Protein AF-A0A2E6G5Z8-F1 (afdb_monomer)

Structure (mmCIF, N/CA/C/O backbone):
data_AF-A0A2E6G5Z8-F1
#
_entry.id   AF-A0A2E6G5Z8-F1
#
loop_
_atom_site.group_PDB
_atom_site.id
_atom_site.type_symbol
_atom_site.label_atom_id
_atom_site.label_alt_id
_atom_site.label_comp_id
_atom_site.label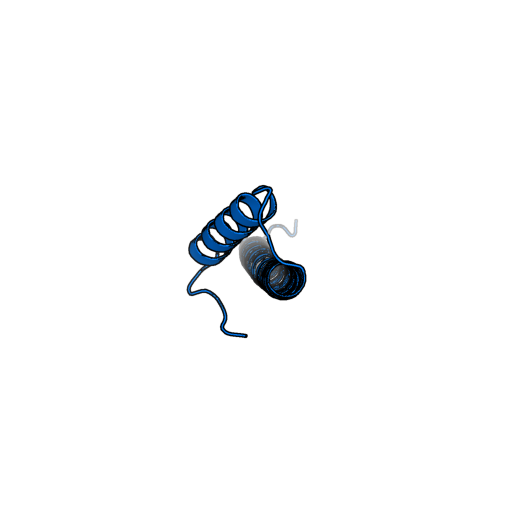_asym_id
_atom_site.label_entity_id
_atom_site.label_seq_id
_atom_site.pdbx_PDB_ins_code
_atom_site.Cartn_x
_atom_site.Cartn_y
_atom_site.Cartn_z
_atom_site.occupancy
_atom_site.B_iso_or_equiv
_atom_site.auth_seq_id
_atom_site.auth_comp_id
_atom_site.auth_asym_id
_atom_site.auth_atom_id
_atom_site.pdbx_PDB_model_num
ATOM 1 N N . MET A 1 1 ? 4.282 -12.473 -2.180 1.00 75.06 1 MET A N 1
ATOM 2 C CA . MET A 1 1 ? 5.008 -11.195 -1.983 1.00 75.06 1 MET A CA 1
ATOM 3 C C . MET A 1 1 ? 5.111 -10.941 -0.494 1.00 75.06 1 MET A C 1
ATOM 5 O O . MET A 1 1 ? 4.303 -11.496 0.233 1.00 75.06 1 MET A O 1
ATOM 9 N N . LYS A 1 2 ? 6.139 -10.218 -0.040 1.00 87.06 2 LYS A N 1
ATOM 10 C CA . LYS A 1 2 ? 6.351 -9.967 1.391 1.00 87.06 2 LYS A CA 1
ATOM 11 C C . LYS A 1 2 ? 5.597 -8.714 1.827 1.00 87.06 2 LYS A C 1
ATOM 13 O O . LYS A 1 2 ? 5.746 -7.678 1.171 1.00 87.06 2 LYS A O 1
ATOM 18 N N . ASP A 1 3 ? 4.884 -8.818 2.940 1.00 90.81 3 ASP A N 1
ATOM 19 C CA . ASP A 1 3 ? 4.147 -7.699 3.512 1.00 90.81 3 ASP A CA 1
ATOM 20 C C . ASP A 1 3 ? 5.088 -6.653 4.139 1.00 90.81 3 ASP A C 1
ATOM 22 O O . ASP A 1 3 ? 6.145 -7.005 4.685 1.00 90.81 3 ASP A O 1
ATOM 26 N N . PRO A 1 4 ? 4.729 -5.361 4.065 1.00 90.31 4 PRO A N 1
ATOM 27 C CA . PRO A 1 4 ? 5.420 -4.288 4.771 1.00 90.31 4 PRO A CA 1
ATOM 28 C C . PRO A 1 4 ? 5.341 -4.448 6.295 1.00 90.31 4 PRO A C 1
ATOM 30 O O . PRO A 1 4 ? 4.434 -5.083 6.832 1.00 90.31 4 PRO A O 1
ATOM 33 N N . LYS A 1 5 ? 6.295 -3.836 7.007 1.00 88.69 5 LYS A N 1
ATOM 34 C CA . LYS A 1 5 ? 6.342 -3.862 8.479 1.00 88.69 5 LYS A CA 1
ATOM 35 C C . LYS A 1 5 ? 5.134 -3.158 9.109 1.00 88.69 5 LYS A C 1
ATOM 37 O O . LYS A 1 5 ? 4.627 -3.607 10.132 1.00 88.69 5 LYS A O 1
ATOM 42 N N . ASP A 1 6 ? 4.716 -2.048 8.515 1.00 93.81 6 ASP A N 1
ATOM 43 C CA . ASP A 1 6 ? 3.623 -1.203 8.979 1.00 93.81 6 ASP A CA 1
ATOM 44 C C . ASP A 1 6 ? 3.025 -0.409 7.803 1.00 93.81 6 ASP A C 1
ATOM 46 O O . ASP A 1 6 ? 3.525 -0.452 6.674 1.00 93.81 6 ASP A O 1
ATOM 50 N N . TYR A 1 7 ? 1.929 0.306 8.072 1.00 93.19 7 TYR A N 1
ATOM 51 C CA . TYR A 1 7 ? 1.242 1.134 7.080 1.00 93.19 7 TYR A CA 1
ATOM 52 C C . TYR A 1 7 ? 2.162 2.207 6.481 1.00 93.19 7 TYR A C 1
ATOM 54 O O . TYR A 1 7 ? 2.145 2.431 5.274 1.00 93.19 7 TYR A O 1
ATOM 62 N N . THR A 1 8 ? 2.996 2.849 7.303 1.00 94.62 8 THR A N 1
ATOM 63 C CA . THR A 1 8 ? 3.911 3.904 6.853 1.00 94.62 8 THR A CA 1
ATOM 64 C C . THR A 1 8 ? 4.923 3.356 5.855 1.00 94.62 8 THR A C 1
ATOM 66 O O . THR A 1 8 ? 5.108 3.937 4.790 1.00 94.62 8 THR A O 1
ATOM 69 N N . ALA A 1 9 ? 5.524 2.202 6.146 1.00 95.31 9 ALA A N 1
ATOM 70 C CA . ALA A 1 9 ? 6.436 1.522 5.237 1.00 95.31 9 ALA A CA 1
ATOM 71 C C . ALA A 1 9 ? 5.746 1.140 3.919 1.00 95.31 9 ALA A C 1
ATOM 73 O O . ALA A 1 9 ? 6.316 1.349 2.850 1.00 95.31 9 ALA A O 1
ATOM 74 N N . ALA A 1 10 ? 4.512 0.629 3.986 1.00 95.56 10 ALA A N 1
ATOM 75 C CA . ALA A 1 10 ? 3.722 0.305 2.799 1.00 95.56 10 ALA A CA 1
ATOM 76 C C . ALA A 1 10 ? 3.461 1.543 1.927 1.00 95.56 10 ALA A C 1
ATOM 78 O O . ALA A 1 10 ? 3.583 1.495 0.703 1.00 95.56 10 ALA A O 1
ATOM 79 N N . PHE A 1 11 ? 3.119 2.660 2.569 1.00 94.38 11 PHE A N 1
ATOM 80 C CA . PHE A 1 11 ? 2.790 3.911 1.903 1.00 94.38 11 PHE A CA 1
ATOM 81 C C . PHE A 1 11 ? 4.015 4.579 1.271 1.00 94.38 11 PHE A C 1
ATOM 83 O O . PHE A 1 11 ? 3.940 5.038 0.131 1.00 94.38 11 PHE A O 1
ATOM 90 N N . GLU A 1 12 ? 5.154 4.593 1.963 1.00 96.69 12 GLU A N 1
ATOM 91 C CA . GLU A 1 12 ? 6.415 5.098 1.408 1.00 96.69 12 GLU A CA 1
ATOM 92 C C . GLU A 1 12 ? 6.897 4.250 0.225 1.00 96.69 12 GLU A C 1
ATOM 94 O O . GLU A 1 12 ? 7.304 4.792 -0.804 1.00 96.69 12 GLU A O 1
ATOM 99 N N . GLU A 1 13 ? 6.771 2.923 0.310 1.00 95.69 13 GLU A N 1
ATOM 100 C CA . GLU A 1 13 ? 7.083 2.048 -0.820 1.00 95.69 13 GLU A CA 1
ATOM 101 C C . GLU A 1 13 ? 6.164 2.327 -2.022 1.00 95.69 13 GLU A C 1
ATOM 103 O O . GLU A 1 13 ? 6.634 2.420 -3.158 1.00 95.69 13 GLU A O 1
ATOM 108 N N . LEU A 1 14 ? 4.864 2.531 -1.782 1.00 95.50 14 LEU A N 1
ATOM 109 C CA . LEU A 1 14 ? 3.899 2.861 -2.831 1.00 95.50 14 LEU A CA 1
ATOM 110 C C . LEU A 1 14 ? 4.237 4.190 -3.524 1.00 95.50 14 LEU A C 1
ATOM 112 O O . LEU A 1 14 ? 4.186 4.259 -4.753 1.00 95.50 14 LEU A O 1
ATOM 116 N N . LYS A 1 15 ? 4.636 5.223 -2.769 1.00 95.06 15 LYS A N 1
ATOM 117 C CA . LYS A 1 15 ? 5.119 6.495 -3.339 1.00 95.06 15 LYS A CA 1
ATOM 118 C C . LYS A 1 15 ? 6.357 6.297 -4.206 1.00 95.06 15 LYS A C 1
ATOM 120 O O . LYS A 1 15 ? 6.427 6.856 -5.297 1.00 95.06 15 LYS A O 1
ATOM 125 N N . GLY A 1 16 ? 7.313 5.491 -3.743 1.00 94.69 16 GLY A N 1
ATOM 126 C CA . GLY A 1 16 ? 8.520 5.170 -4.504 1.00 94.69 16 GLY A CA 1
ATOM 127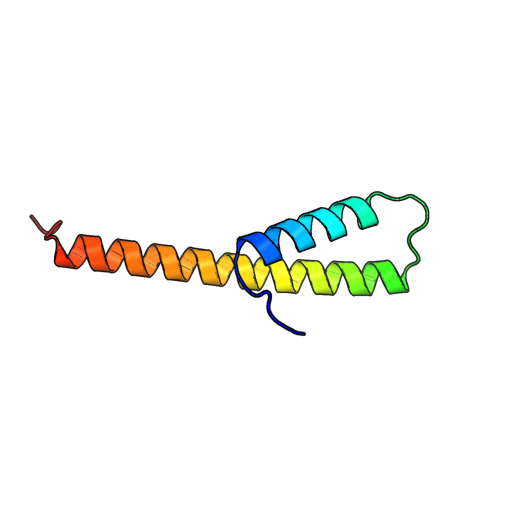 C C . GLY A 1 16 ? 8.205 4.457 -5.819 1.00 94.69 16 GLY A C 1
ATOM 128 O O . GLY A 1 16 ? 8.775 4.788 -6.859 1.00 94.69 16 GLY A O 1
ATOM 129 N N . ILE A 1 17 ? 7.246 3.528 -5.800 1.00 93.81 17 ILE A N 1
ATOM 130 C CA . ILE A 1 17 ? 6.752 2.882 -7.020 1.00 93.81 17 ILE A CA 1
ATOM 131 C C . ILE A 1 17 ? 6.117 3.913 -7.949 1.00 93.81 17 ILE A C 1
ATOM 133 O O . ILE A 1 17 ? 6.449 3.926 -9.129 1.00 93.81 17 ILE A O 1
ATOM 137 N N . LEU A 1 18 ? 5.257 4.794 -7.434 1.00 91.81 18 LEU A N 1
ATOM 138 C CA . LEU A 1 18 ? 4.599 5.824 -8.237 1.00 91.81 18 LEU A CA 1
ATOM 139 C C . LEU A 1 18 ? 5.618 6.742 -8.929 1.00 91.81 18 LEU A C 1
ATOM 141 O O . LEU A 1 18 ? 5.505 6.987 -10.125 1.00 91.81 18 LEU A O 1
ATOM 145 N N . ALA A 1 19 ? 6.645 7.179 -8.198 1.00 91.88 19 ALA A N 1
ATOM 146 C CA . ALA A 1 19 ? 7.727 7.992 -8.745 1.00 91.88 19 ALA A CA 1
ATOM 147 C C . ALA A 1 19 ? 8.520 7.245 -9.830 1.00 91.88 19 ALA A C 1
ATOM 149 O O . ALA A 1 19 ? 8.856 7.823 -10.858 1.00 91.88 19 ALA A O 1
ATOM 150 N N . ALA A 1 20 ? 8.786 5.949 -9.637 1.00 90.38 20 ALA A N 1
ATOM 151 C CA . ALA A 1 20 ? 9.462 5.127 -10.639 1.00 90.38 20 ALA A CA 1
ATOM 152 C C . ALA A 1 20 ? 8.607 4.892 -11.897 1.00 90.38 20 ALA A C 1
ATOM 154 O O . ALA A 1 20 ? 9.154 4.779 -12.987 1.00 90.38 20 ALA A O 1
ATOM 155 N N . LEU A 1 21 ? 7.278 4.828 -11.763 1.00 88.31 21 LEU A N 1
ATOM 156 C CA . LEU A 1 21 ? 6.354 4.713 -12.898 1.00 88.31 21 LEU A CA 1
ATOM 157 C C . LEU A 1 21 ? 6.256 6.002 -13.727 1.00 88.31 21 LEU A C 1
ATOM 159 O O . LEU A 1 21 ? 5.829 5.950 -14.873 1.00 88.31 21 LEU A O 1
ATOM 163 N N . GLN A 1 22 ? 6.625 7.144 -13.147 1.00 86.69 22 GLN A N 1
ATOM 164 C CA . GLN A 1 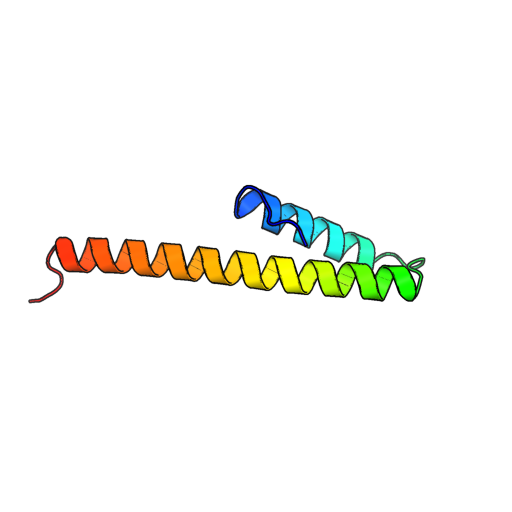22 ? 6.632 8.448 -13.815 1.00 86.69 22 GLN A CA 1
ATOM 165 C C . GLN A 1 22 ? 7.944 8.735 -14.562 1.00 86.69 22 GLN A C 1
ATOM 167 O O . GLN A 1 22 ? 8.075 9.801 -15.156 1.00 86.69 22 GLN A O 1
ATOM 172 N N . GLN A 1 23 ? 8.920 7.823 -14.520 1.00 86.19 23 GLN A N 1
ATOM 173 C CA . GLN A 1 23 ? 10.162 7.950 -15.282 1.00 86.19 23 GLN A CA 1
ATOM 174 C C . GLN A 1 23 ? 9.970 7.430 -16.712 1.00 86.19 23 GLN A C 1
ATOM 176 O O . GLN A 1 23 ? 9.411 6.353 -16.912 1.00 86.19 23 GLN A O 1
ATOM 181 N N . ASP A 1 24 ? 10.482 8.174 -17.695 1.00 74.75 24 ASP A N 1
ATOM 182 C CA . ASP A 1 24 ? 10.308 7.882 -19.128 1.00 74.75 24 ASP A CA 1
ATOM 183 C C . ASP A 1 24 ? 11.003 6.585 -19.599 1.00 74.75 24 ASP A C 1
ATOM 185 O O . ASP A 1 24 ? 10.668 6.056 -20.657 1.00 74.75 24 ASP A O 1
ATOM 189 N N . GLU A 1 25 ? 11.938 6.031 -18.820 1.00 81.69 25 GLU A N 1
ATOM 190 C CA . GLU A 1 25 ? 12.741 4.851 -19.190 1.00 81.69 25 GLU A CA 1
ATOM 191 C C . GLU A 1 25 ? 12.373 3.578 -18.405 1.00 81.69 25 GLU A C 1
ATOM 193 O O . GLU A 1 25 ? 13.243 2.799 -18.013 1.00 81.69 25 GLU A O 1
ATOM 198 N N . ILE A 1 26 ? 11.083 3.323 -18.163 1.00 84.50 26 ILE A N 1
ATOM 199 C CA . ILE A 1 26 ? 10.658 2.048 -17.566 1.00 84.50 26 ILE A CA 1
ATOM 200 C C . ILE A 1 26 ? 10.397 0.970 -18.632 1.00 84.50 26 ILE A C 1
ATOM 202 O O . ILE A 1 26 ? 9.573 1.131 -19.532 1.00 84.50 26 ILE A O 1
ATOM 206 N N . GLY A 1 27 ? 11.081 -0.172 -18.517 1.00 89.00 27 GLY A N 1
ATOM 207 C CA . GLY A 1 27 ? 10.824 -1.346 -19.356 1.00 89.00 27 GLY A CA 1
ATOM 208 C C . GLY A 1 27 ? 9.470 -2.004 -19.050 1.00 89.00 27 GLY A C 1
ATOM 209 O O . GLY A 1 27 ? 8.987 -1.960 -17.920 1.00 89.00 27 GLY A O 1
ATOM 210 N N . VAL A 1 28 ? 8.857 -2.662 -20.041 1.00 84.69 28 VAL A N 1
ATOM 211 C CA . VAL A 1 28 ? 7.526 -3.303 -19.907 1.00 84.69 28 VAL A CA 1
ATOM 212 C C . VAL A 1 28 ? 7.488 -4.371 -18.803 1.00 84.69 28 VAL A C 1
ATOM 214 O O . VAL A 1 28 ? 6.507 -4.455 -18.061 1.00 84.69 28 VAL A O 1
ATOM 217 N N . ASP A 1 29 ? 8.557 -5.154 -18.650 1.00 88.25 29 ASP A N 1
ATOM 218 C CA . ASP A 1 29 ? 8.647 -6.172 -17.596 1.00 88.25 29 ASP A CA 1
ATOM 219 C C . ASP A 1 29 ? 8.722 -5.540 -16.195 1.00 88.25 29 ASP A C 1
ATOM 221 O O . ASP A 1 29 ? 8.030 -5.974 -15.266 1.00 88.25 29 ASP A O 1
ATOM 225 N N . ASP A 1 30 ? 9.489 -4.454 -16.056 1.00 89.31 30 ASP A N 1
ATOM 226 C CA . ASP A 1 30 ? 9.597 -3.689 -14.811 1.00 89.31 30 ASP A CA 1
ATOM 227 C C . ASP A 1 30 ? 8.285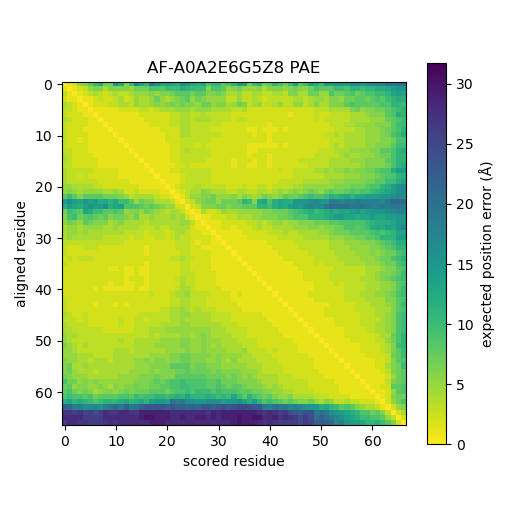 -2.984 -14.467 1.00 89.31 30 ASP A C 1
ATOM 229 O O . ASP A 1 30 ? 7.874 -2.962 -13.303 1.00 89.31 30 ASP A O 1
ATOM 233 N N . LEU A 1 31 ? 7.585 -2.460 -15.474 1.00 89.56 31 LEU A N 1
ATOM 23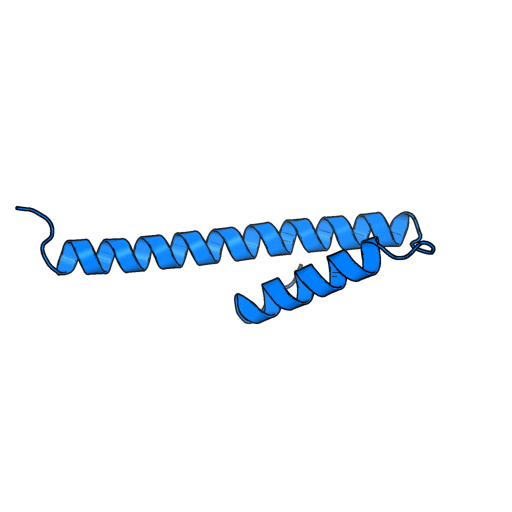4 C CA . LEU A 1 31 ? 6.256 -1.880 -15.329 1.00 89.56 31 LEU A CA 1
ATOM 235 C C . LEU A 1 31 ? 5.274 -2.914 -14.763 1.00 89.56 31 LEU A C 1
ATOM 237 O O . LEU A 1 31 ? 4.614 -2.656 -13.754 1.00 89.56 31 LEU A O 1
ATOM 241 N N . ALA A 1 32 ? 5.219 -4.112 -15.350 1.00 91.38 32 ALA A N 1
ATOM 242 C CA . ALA A 1 32 ? 4.342 -5.183 -14.883 1.00 91.38 32 ALA A CA 1
ATOM 243 C C . ALA A 1 32 ? 4.661 -5.612 -13.438 1.00 91.38 32 ALA A C 1
ATOM 245 O O . ALA A 1 32 ? 3.747 -5.835 -12.635 1.00 91.38 32 ALA A O 1
ATOM 246 N N . ALA A 1 33 ? 5.945 -5.705 -13.080 1.00 94.00 33 ALA A N 1
ATOM 247 C CA . ALA A 1 33 ? 6.373 -6.036 -11.723 1.00 94.00 33 ALA A CA 1
ATOM 248 C C . ALA A 1 33 ? 5.990 -4.943 -10.708 1.00 94.00 33 ALA A C 1
ATOM 250 O O . ALA A 1 33 ? 5.446 -5.250 -9.640 1.00 94.00 33 ALA A O 1
ATOM 251 N N . LYS A 1 34 ? 6.213 -3.667 -11.047 1.00 93.69 34 LYS A N 1
ATOM 252 C CA . LYS A 1 34 ? 5.875 -2.520 -10.192 1.00 93.69 34 LYS A CA 1
ATOM 253 C C . LYS A 1 34 ? 4.373 -2.370 -9.986 1.00 93.69 34 LYS A C 1
ATOM 255 O O . LYS A 1 34 ? 3.946 -2.154 -8.855 1.00 93.69 34 LYS A O 1
ATOM 260 N N . VAL A 1 35 ? 3.565 -2.563 -11.028 1.00 93.56 35 VAL A N 1
ATOM 261 C CA . VAL A 1 35 ? 2.097 -2.529 -10.920 1.00 93.56 35 VAL A CA 1
ATOM 262 C C . VAL A 1 35 ? 1.589 -3.644 -10.005 1.00 93.56 35 VAL A C 1
ATOM 264 O O . VAL A 1 35 ? 0.781 -3.383 -9.113 1.00 93.56 35 VAL A O 1
ATOM 267 N N . LYS A 1 36 ? 2.103 -4.876 -10.147 1.00 95.06 36 LYS A N 1
ATOM 268 C CA . LYS A 1 36 ? 1.765 -5.980 -9.229 1.00 95.06 36 LYS A CA 1
ATOM 269 C C . LYS A 1 36 ? 2.133 -5.640 -7.786 1.00 95.06 36 LYS A C 1
ATOM 271 O O . LYS A 1 36 ? 1.345 -5.900 -6.877 1.00 95.06 36 LYS A O 1
ATOM 276 N N . ARG A 1 37 ? 3.307 -5.033 -7.572 1.00 95.50 37 ARG A N 1
ATOM 277 C CA . ARG A 1 37 ? 3.739 -4.580 -6.245 1.00 95.50 37 ARG A CA 1
ATOM 278 C C . ARG A 1 37 ? 2.826 -3.510 -5.668 1.00 95.50 37 ARG A C 1
ATOM 280 O O . ARG A 1 37 ? 2.381 -3.678 -4.538 1.00 95.50 37 ARG A O 1
ATOM 287 N N . ALA A 1 38 ? 2.483 -2.489 -6.445 1.00 95.69 38 ALA A N 1
ATOM 288 C CA .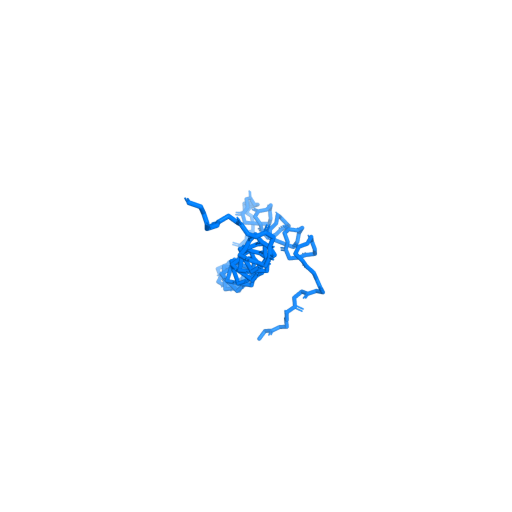 ALA A 1 38 ? 1.543 -1.455 -6.033 1.00 95.69 38 ALA A CA 1
ATOM 289 C C . ALA A 1 38 ? 0.176 -2.043 -5.648 1.00 95.69 38 ALA A C 1
ATOM 291 O O . ALA A 1 38 ? -0.339 -1.721 -4.583 1.00 95.69 38 ALA A O 1
ATOM 292 N N . ALA A 1 39 ? -0.377 -2.959 -6.451 1.00 95.88 39 ALA A N 1
ATOM 293 C CA . ALA A 1 39 ? -1.662 -3.600 -6.162 1.00 95.88 39 ALA A CA 1
ATOM 294 C C . ALA A 1 39 ? -1.658 -4.346 -4.815 1.00 95.88 39 ALA A C 1
ATOM 296 O O . ALA A 1 39 ? -2.591 -4.224 -4.023 1.00 95.88 39 ALA A O 1
ATOM 297 N N . HIS A 1 40 ? -0.579 -5.073 -4.525 1.00 96.56 40 HIS A N 1
ATOM 298 C CA . HIS A 1 40 ? -0.412 -5.747 -3.239 1.00 96.56 40 HIS A CA 1
ATOM 299 C C . HIS A 1 40 ? -0.301 -4.763 -2.065 1.00 96.56 40 HIS A C 1
ATOM 301 O O . HIS A 1 40 ? -0.951 -4.971 -1.045 1.00 96.56 40 HIS A O 1
ATOM 307 N N . LEU A 1 41 ? 0.467 -3.677 -2.214 1.00 96.69 41 LEU A N 1
ATOM 308 C CA . LEU A 1 41 ? 0.584 -2.640 -1.180 1.00 96.69 41 LEU A CA 1
ATOM 309 C C . LEU A 1 41 ? -0.757 -1.949 -0.908 1.00 96.69 41 LEU A C 1
ATOM 311 O O . LEU A 1 41 ? -1.091 -1.707 0.246 1.00 96.69 41 LEU A O 1
ATOM 315 N N . ILE A 1 42 ? -1.547 -1.678 -1.950 1.00 94.88 42 ILE A N 1
ATOM 316 C CA . ILE A 1 42 ? -2.889 -1.097 -1.817 1.00 94.88 42 ILE A CA 1
ATOM 317 C C . ILE A 1 42 ? -3.810 -2.040 -1.033 1.00 94.88 42 ILE A C 1
ATOM 319 O O . ILE A 1 42 ? -4.496 -1.584 -0.119 1.00 94.88 42 ILE A O 1
ATOM 323 N N . SER A 1 43 ? -3.793 -3.343 -1.342 1.00 95.38 4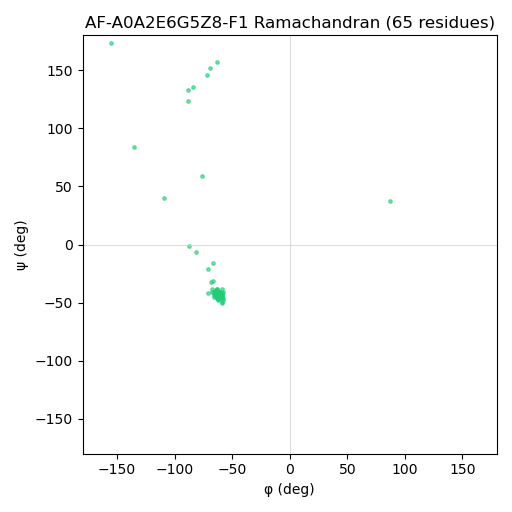3 SER A N 1
ATOM 324 C CA . SER A 1 43 ? -4.563 -4.348 -0.591 1.00 95.38 43 SER A CA 1
ATOM 325 C C . SER A 1 43 ? -4.167 -4.360 0.884 1.00 95.38 43 SER A C 1
ATOM 327 O O . SER A 1 43 ? -5.025 -4.227 1.753 1.00 95.38 43 SER A O 1
ATOM 329 N N . TYR A 1 44 ? -2.861 -4.421 1.162 1.00 95.38 44 TYR A N 1
ATOM 330 C CA . TYR A 1 44 ? -2.327 -4.397 2.522 1.00 95.38 44 TYR A CA 1
ATOM 331 C C . TYR A 1 44 ? -2.757 -3.135 3.289 1.00 95.38 44 TYR A C 1
ATOM 333 O O . TYR A 1 44 ? -3.254 -3.220 4.412 1.00 95.38 44 TYR A O 1
ATOM 341 N N . CYS A 1 45 ? -2.624 -1.952 2.680 1.00 94.75 45 CYS A N 1
ATOM 342 C CA . CYS A 1 45 ? -3.060 -0.694 3.286 1.00 94.75 45 CYS A CA 1
ATOM 343 C C . CYS A 1 45 ? -4.566 -0.691 3.582 1.00 94.75 45 CYS A C 1
ATOM 345 O O . CYS A 1 45 ? -4.972 -0.264 4.662 1.00 94.75 45 CYS A O 1
ATOM 347 N N . GLY A 1 46 ? -5.387 -1.190 2.653 1.00 93.88 46 GLY A N 1
ATOM 348 C CA . GLY A 1 46 ? -6.837 -1.285 2.826 1.00 93.88 46 GLY A CA 1
ATOM 349 C C . GLY A 1 46 ? -7.245 -2.217 3.968 1.00 93.88 46 GLY A C 1
ATOM 350 O O . GLY A 1 46 ? -8.127 -1.878 4.755 1.00 93.88 46 GLY A O 1
ATOM 351 N N . GLU A 1 47 ? -6.575 -3.361 4.107 1.00 94.56 47 GLU A N 1
ATOM 352 C CA . GLU A 1 47 ? -6.794 -4.292 5.218 1.00 94.56 47 GLU A CA 1
ATOM 353 C C . GLU A 1 47 ? -6.429 -3.666 6.566 1.00 94.56 47 GLU A C 1
ATOM 355 O O . GLU A 1 47 ? -7.192 -3.780 7.525 1.00 94.56 47 GLU A O 1
ATOM 360 N N . ARG A 1 48 ? -5.302 -2.945 6.638 1.00 93.06 48 ARG A N 1
ATOM 361 C CA . ARG A 1 48 ? -4.888 -2.235 7.857 1.00 93.06 48 ARG A CA 1
ATOM 362 C C . ARG A 1 48 ? -5.891 -1.160 8.257 1.00 93.06 48 ARG A C 1
ATOM 364 O O . ARG A 1 48 ? -6.264 -1.115 9.423 1.00 93.06 48 ARG A O 1
ATOM 371 N N . LEU A 1 49 ? -6.350 -0.344 7.308 1.00 94.38 49 LEU A N 1
ATOM 372 C CA . LEU A 1 49 ? -7.350 0.694 7.569 1.00 94.38 49 LEU A CA 1
ATOM 373 C C . LEU A 1 49 ? -8.660 0.094 8.081 1.00 94.38 49 LEU A C 1
ATOM 375 O O . LEU A 1 49 ? -9.172 0.545 9.099 1.00 94.38 49 LEU A O 1
ATOM 379 N N . ARG A 1 50 ? -9.150 -0.972 7.438 1.00 94.50 50 ARG A N 1
ATOM 380 C CA . ARG A 1 50 ? -10.360 -1.680 7.875 1.00 94.50 50 ARG A CA 1
ATOM 381 C C . ARG A 1 50 ? -10.191 -2.314 9.258 1.00 94.50 50 ARG A C 1
ATOM 383 O O . ARG A 1 50 ? -11.120 -2.307 10.055 1.00 94.50 50 ARG A O 1
ATOM 390 N N . SER A 1 51 ? -9.013 -2.863 9.558 1.00 93.44 51 SER A N 1
ATOM 391 C CA . SER A 1 51 ? -8.711 -3.401 10.890 1.00 93.44 51 SER A CA 1
ATOM 392 C C . SER A 1 51 ? -8.737 -2.304 11.950 1.00 93.44 51 SER A C 1
ATOM 394 O O . SER A 1 51 ? -9.357 -2.492 12.990 1.00 93.44 51 SER A O 1
ATOM 396 N N . THR A 1 52 ? -8.109 -1.157 11.677 1.00 93.00 52 THR A N 1
ATOM 397 C CA . THR A 1 52 ? -8.128 -0.004 12.584 1.00 93.00 52 THR A CA 1
ATOM 398 C C . THR A 1 52 ? -9.544 0.531 12.778 1.00 93.00 52 THR A C 1
ATOM 400 O O . THR A 1 52 ? -9.934 0.788 13.909 1.00 93.00 52 THR A O 1
ATOM 403 N N . GLU A 1 53 ? -10.336 0.652 11.713 1.00 94.06 53 GLU A N 1
ATOM 404 C CA . GLU A 1 53 ? -11.742 1.067 11.796 1.00 94.06 53 GLU A CA 1
ATOM 405 C C . GLU A 1 53 ? -12.558 0.118 12.684 1.00 94.06 53 GLU A C 1
ATOM 407 O O . GLU A 1 53 ? -13.260 0.569 13.583 1.00 94.06 53 GLU A O 1
ATOM 412 N N . ASN A 1 54 ? -12.392 -1.197 12.513 1.00 95.62 54 ASN A N 1
ATOM 413 C CA . ASN A 1 54 ? -13.057 -2.192 13.354 1.00 95.62 54 ASN A CA 1
ATOM 414 C C . ASN A 1 54 ? -12.624 -2.114 14.826 1.00 95.62 54 ASN A C 1
ATOM 416 O O . ASN A 1 54 ? -13.438 -2.341 15.716 1.00 95.62 54 ASN A O 1
ATOM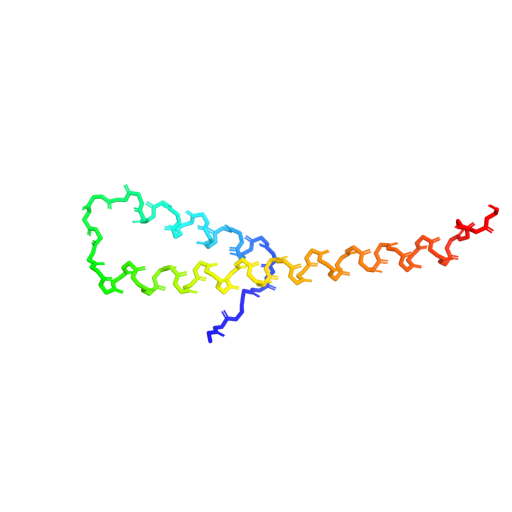 420 N N . GLU A 1 55 ? -11.345 -1.853 15.101 1.00 93.75 55 GLU A N 1
ATOM 421 C CA . GLU A 1 55 ? -10.848 -1.662 16.469 1.00 93.75 55 GLU A CA 1
ATOM 422 C C . GLU A 1 55 ? -11.444 -0.405 17.104 1.00 93.75 55 GLU A C 1
ATOM 424 O O . GLU A 1 55 ? -11.899 -0.463 18.243 1.00 93.75 55 GLU A O 1
ATOM 429 N N . VAL A 1 56 ? -11.506 0.702 16.359 1.00 94.44 56 VAL A N 1
ATOM 430 C CA . VAL A 1 56 ? -12.153 1.939 16.812 1.00 94.44 56 VAL A CA 1
ATOM 431 C C . VAL A 1 56 ? -13.634 1.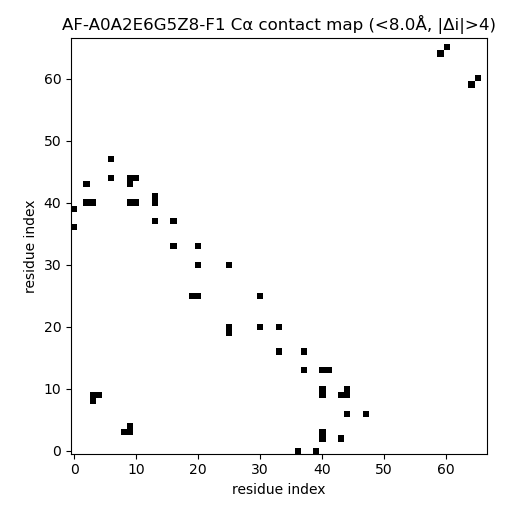698 17.089 1.00 94.44 56 VAL A C 1
ATOM 433 O O . VAL A 1 56 ? -14.099 2.066 18.163 1.00 94.44 56 VAL A O 1
ATOM 436 N N . GLN A 1 57 ? -14.355 1.035 16.181 1.00 94.00 57 GLN A N 1
ATOM 437 C CA . GLN A 1 57 ? -15.773 0.733 16.369 1.00 94.00 57 GLN A CA 1
ATOM 438 C C . GLN A 1 57 ? -16.009 -0.104 17.629 1.00 94.00 57 GLN A C 1
ATOM 440 O O . GLN A 1 57 ? -16.850 0.255 18.439 1.00 94.00 57 GLN A O 1
ATOM 445 N N . LYS A 1 58 ? -15.209 -1.153 17.861 1.00 94.44 58 LYS A N 1
ATOM 446 C CA . LYS A 1 58 ? -15.310 -1.962 19.087 1.00 94.44 58 LYS A CA 1
ATOM 447 C C . LYS A 1 58 ? -15.112 -1.137 20.353 1.00 94.44 58 LYS A C 1
ATOM 449 O O . LYS A 1 58 ? -15.830 -1.337 21.322 1.00 94.44 58 LYS A O 1
ATOM 454 N N . VAL A 1 59 ? -14.145 -0.219 20.348 1.00 93.38 59 VAL A N 1
ATOM 455 C CA . VAL A 1 59 ? -13.907 0.670 21.491 1.00 93.38 59 VAL A CA 1
ATOM 456 C C . VAL A 1 59 ? -15.104 1.599 21.713 1.00 93.38 59 VAL A C 1
ATOM 458 O O . VAL A 1 59 ? -15.482 1.821 22.856 1.00 93.38 59 VAL A O 1
ATOM 461 N N . LEU A 1 60 ? -15.725 2.118 20.650 1.00 93.38 60 LEU A N 1
ATOM 462 C CA . LEU A 1 60 ? -16.942 2.933 20.758 1.00 93.38 60 LEU A CA 1
ATOM 463 C C . LEU A 1 60 ? -18.135 2.122 21.291 1.00 93.38 60 LEU A C 1
ATOM 465 O O . LEU A 1 60 ? -18.839 2.602 22.178 1.00 93.38 60 LEU A O 1
ATOM 469 N N . ASP A 1 61 ? -18.307 0.885 20.818 1.00 93.12 61 ASP A N 1
ATOM 470 C CA . ASP A 1 61 ? -19.347 -0.038 21.288 1.00 93.12 61 ASP A CA 1
ATOM 471 C C . ASP A 1 61 ? -19.157 -0.368 22.785 1.00 93.12 61 ASP A C 1
ATOM 473 O O . ASP A 1 61 ? -20.112 -0.364 23.560 1.00 93.12 61 ASP A O 1
ATOM 477 N N . GLU A 1 62 ? -17.912 -0.600 23.226 1.00 91.31 62 GLU A N 1
ATOM 478 C CA . GLU A 1 62 ? -17.563 -0.829 24.638 1.00 91.31 62 GLU A CA 1
ATOM 479 C C . GLU A 1 62 ? -17.775 0.415 25.519 1.00 91.31 62 GLU A C 1
ATOM 481 O O . GLU A 1 62 ? -18.095 0.287 26.703 1.00 91.31 62 GLU A O 1
ATOM 486 N N . LEU A 1 63 ? -17.600 1.616 24.958 1.00 88.50 63 LEU A N 1
ATOM 487 C CA . LEU A 1 63 ? -17.786 2.892 25.656 1.00 88.50 63 LEU A CA 1
ATOM 488 C C . LEU A 1 63 ? -19.255 3.338 25.742 1.00 88.50 63 LEU A C 1
ATOM 490 O O . LEU A 1 63 ? -19.543 4.292 26.466 1.00 88.50 63 LEU A O 1
ATOM 494 N N . GLY A 1 64 ? -20.180 2.631 25.087 1.00 69.44 64 GLY A N 1
ATOM 495 C CA . GLY A 1 64 ? -21.614 2.818 25.289 1.00 69.44 64 GLY A CA 1
ATOM 496 C C . GLY A 1 64 ? -22.265 3.895 24.425 1.00 69.44 64 GLY A C 1
ATOM 497 O O . GLY A 1 64 ? -23.196 4.549 24.892 1.00 69.44 64 GLY A O 1
ATOM 498 N N . GLU A 1 65 ? -21.861 4.051 23.162 1.00 63.19 65 GLU A N 1
ATOM 499 C CA . GLU A 1 65 ? -22.724 4.707 22.160 1.00 63.19 65 GLU A CA 1
ATOM 500 C C . GLU A 1 65 ? -23.847 3.747 21.707 1.00 63.19 65 GLU A C 1
ATOM 502 O O . GLU A 1 65 ? -23.980 3.399 20.539 1.00 63.19 65 GLU A O 1
ATOM 507 N N . ASP A 1 66 ? -24.650 3.308 22.677 1.00 53.25 66 ASP A N 1
ATOM 508 C CA . ASP A 1 66 ? -25.974 2.713 22.497 1.00 53.25 66 ASP A CA 1
ATOM 509 C C . ASP A 1 66 ? -26.865 3.375 23.567 1.00 53.25 66 ASP A C 1
ATOM 511 O O . ASP A 1 66 ? -26.980 2.927 24.712 1.00 53.25 66 ASP A O 1
ATOM 515 N N . SER A 1 67 ? -27.376 4.564 23.233 1.00 47.88 67 SER A N 1
ATOM 516 C CA . SER A 1 67 ? -28.463 5.263 23.933 1.00 47.88 67 SER A CA 1
ATOM 517 C C . SER A 1 67 ? -29.586 5.539 22.950 1.00 47.88 67 SER A C 1
ATOM 519 O O . SER A 1 67 ? -29.274 6.014 21.835 1.00 47.88 67 SER A O 1
#

Sequence (67 aa):
MKDPKDYTAAFEELKGILAALQQDEIGVDDLAAKVKRAAHLISYCGERLRSTENEVQKVLDELGEDS

Radius of gyration: 17.13 Å; Cα contacts (8 Å, |Δi|>4): 27; chains: 1; bounding box: 41×20×46 Å

Mean predicted aligned error: 5.3 Å

Secondary structure (DSSP, 8-state):
-PPPSSHHHHHHHHHHHHHHHTSTT--HHHHHHHHHHHHHHHHHHHHHHHHHHHHHHHHHHHHT---

pLDDT: mean 90.03, std 9.31, range [47.88, 96.69]

Nearest PDB structures (foldseek):
  6dkm-assembly2_C  TM=9.142E-01  e=2.049E+00  synthetic construct
  6dkm-assembly2_D  TM=6.511E-01  e=1.052E+00  synthetic construct
  8oir-assembly1_Aa  TM=6.381E-01  e=3.490E+00  Homo sapiens
  8eja-assembly1_B  TM=5.716E-01  e=3.265E+00  synthetic construct
  2f1m-assembly2_D  TM=6.177E-01  e=4.556E+00  Escherichia coli

Solvent-accessible surface area (backbone atoms only — not comparable to full-atom values): 3971 Å² total; per-residue (Å²): 134,85,80,60,95,44,65,66,55,33,50,54,52,43,51,53,48,54,57,53,70,72,42,95,86,63,51,73,71,58,48,55,52,47,53,54,48,43,55,50,40,51,51,53,48,50,53,51,51,53,50,50,51,52,53,52,50,51,53,44,60,73,72,52,83,78,127

Foldseek 3Di:
DDDDPDLVRLVVLLVVLVVVVPDPPDDPVNVVVSVVSNVVSVVNNVVVVVVVVVVVVVVVVVVDPPD